Protein AF-A0A832TV22-F1 (afdb_monomer_lite)

Foldseek 3Di:
DDDPVRVVVVVVVVVVVVVVVVVVVVVVVVVVVVVVVVVCVVCVPPDPPDDPVNVVPPDD

pLDDT: mean 88.59, std 13.01, range [52.03, 98.5]

Radius of gyration: 25.76 Å; chains: 1; bounding box: 39×33×69 Å

Structure (mmCIF, N/CA/C/O backbone):
data_AF-A0A832TV22-F1
#
_entry.id   AF-A0A832TV22-F1
#
loop_
_atom_site.group_PDB
_atom_site.id
_atom_site.type_symbol
_atom_site.label_atom_id
_atom_site.label_alt_id
_atom_site.label_comp_id
_atom_site.label_asym_id
_atom_site.label_entity_id
_atom_site.label_seq_id
_atom_site.pdbx_PDB_ins_code
_atom_site.Cartn_x
_atom_site.Cartn_y
_atom_site.Cartn_z
_atom_site.occupancy
_atom_site.B_iso_or_equiv
_atom_site.auth_seq_id
_atom_site.auth_comp_id
_atom_site.auth_asym_id
_atom_site.auth_atom_id
_atom_site.pdbx_PDB_model_num
ATOM 1 N N . MET A 1 1 ? -23.811 -3.691 32.532 1.00 65.3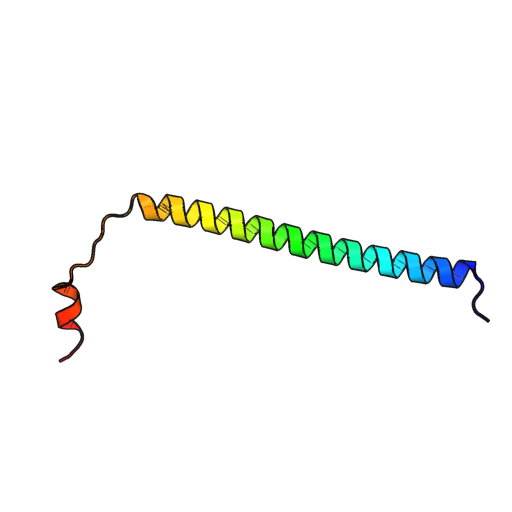8 1 MET A N 1
ATOM 2 C CA . MET A 1 1 ? -23.882 -2.527 31.624 1.00 65.38 1 MET A CA 1
ATOM 3 C C . MET A 1 1 ? -22.468 -2.032 31.413 1.00 65.38 1 MET A C 1
ATOM 5 O O . MET A 1 1 ? -21.791 -1.807 32.409 1.00 65.38 1 MET A O 1
ATOM 9 N N . LYS A 1 2 ? -22.005 -1.929 30.163 1.00 73.06 2 LYS A N 1
ATOM 10 C CA . LYS A 1 2 ? -20.798 -1.145 29.875 1.00 73.06 2 LYS A CA 1
ATOM 11 C C . LYS A 1 2 ? -21.118 0.318 30.172 1.00 73.06 2 LYS A C 1
ATOM 13 O O . LYS A 1 2 ? -22.245 0.746 29.937 1.00 73.06 2 LYS A O 1
ATOM 18 N N . THR A 1 3 ? -20.171 1.042 30.749 1.00 93.56 3 THR A N 1
ATOM 19 C CA . THR A 1 3 ? -20.324 2.486 30.941 1.00 93.56 3 THR A CA 1
ATOM 20 C C . THR A 1 3 ? -20.124 3.193 29.606 1.00 93.56 3 THR A C 1
ATOM 22 O O . THR A 1 3 ? -19.404 2.683 28.747 1.00 93.56 3 THR A O 1
ATOM 25 N N . ASP A 1 4 ? -20.702 4.379 29.437 1.00 94.50 4 ASP A N 1
ATOM 26 C CA . ASP A 1 4 ? -20.544 5.167 28.205 1.00 94.50 4 ASP A CA 1
ATOM 27 C C . ASP A 1 4 ? -19.062 5.403 27.873 1.00 94.50 4 ASP A C 1
ATOM 29 O O . ASP A 1 4 ? -18.640 5.295 26.727 1.00 94.50 4 ASP A O 1
ATOM 33 N N . ILE A 1 5 ? -18.229 5.599 28.901 1.00 95.56 5 ILE A N 1
ATOM 34 C CA . ILE A 1 5 ? -16.768 5.713 28.766 1.00 95.56 5 ILE A CA 1
ATOM 35 C C . ILE A 1 5 ? -16.154 4.455 28.140 1.00 95.56 5 ILE A C 1
ATOM 37 O O . ILE A 1 5 ? -15.190 4.544 27.382 1.00 95.56 5 ILE A O 1
ATOM 41 N N . GLN A 1 6 ? -16.663 3.277 28.487 1.00 95.62 6 GLN A N 1
ATOM 42 C CA . GLN A 1 6 ? -16.150 2.009 27.986 1.00 95.62 6 GLN A CA 1
ATOM 43 C C . GLN A 1 6 ? -16.542 1.790 26.522 1.00 95.62 6 GLN A C 1
ATOM 45 O O . GLN A 1 6 ? -15.700 1.354 25.746 1.00 95.62 6 GLN A O 1
ATOM 50 N N . VAL A 1 7 ? -17.760 2.183 26.138 1.00 96.19 7 VAL A N 1
ATOM 51 C CA . VAL A 1 7 ? -18.215 2.170 24.737 1.00 96.19 7 VAL A CA 1
ATOM 52 C C . VAL A 1 7 ? -17.389 3.143 23.892 1.00 96.19 7 VAL A C 1
ATOM 54 O O . VAL A 1 7 ? -16.820 2.740 22.885 1.00 96.19 7 VAL A O 1
ATOM 57 N N . ILE A 1 8 ? -17.201 4.383 24.359 1.00 96.31 8 ILE A N 1
ATOM 58 C CA . ILE A 1 8 ? -16.381 5.387 23.660 1.00 96.31 8 ILE A CA 1
ATOM 59 C C . ILE A 1 8 ? -14.945 4.884 23.455 1.00 96.31 8 ILE A C 1
ATOM 61 O O . ILE A 1 8 ? -14.361 5.074 22.392 1.00 96.31 8 ILE A O 1
ATOM 65 N N . LYS A 1 9 ? -14.349 4.230 24.460 1.00 96.88 9 LYS A N 1
ATOM 66 C CA . LYS A 1 9 ? -12.994 3.667 24.331 1.00 96.88 9 LYS A CA 1
ATOM 67 C C . LYS A 1 9 ? -12.911 2.566 23.277 1.00 96.88 9 LYS A C 1
ATOM 69 O O . LYS A 1 9 ? -11.898 2.483 22.587 1.00 96.88 9 LYS A O 1
ATOM 74 N N . GLU A 1 10 ? -13.937 1.729 23.179 1.00 97.06 10 GLU A N 1
ATOM 75 C CA . GLU A 1 10 ? -14.008 0.663 22.179 1.00 97.06 10 GLU A CA 1
ATOM 76 C C . GLU A 1 10 ? -14.129 1.251 20.770 1.00 97.06 10 GLU A C 1
ATOM 78 O O . GLU A 1 10 ? -13.295 0.941 19.922 1.00 97.06 10 GLU A O 1
ATOM 83 N N . GLU A 1 11 ? -15.045 2.199 20.558 1.00 97.25 11 GLU A N 1
ATOM 84 C CA . GLU A 1 11 ? -15.217 2.882 19.268 1.00 97.25 11 GLU A CA 1
ATOM 85 C C . GLU A 1 11 ? -13.947 3.630 18.833 1.00 97.25 11 GLU A C 1
ATOM 87 O O . GLU A 1 11 ? -13.515 3.530 17.686 1.00 97.25 11 GLU A O 1
ATOM 92 N N . VAL A 1 12 ? -13.275 4.333 19.753 1.00 98.00 12 VAL A N 1
ATOM 93 C CA . VAL A 1 12 ? -11.996 5.006 19.461 1.00 98.00 12 VAL A CA 1
ATOM 94 C C . VAL A 1 12 ? -10.908 4.000 19.079 1.00 98.00 12 VAL A C 1
ATOM 96 O O . VAL A 1 12 ? -10.088 4.278 18.200 1.00 98.00 12 VAL A O 1
ATOM 99 N N . SER A 1 13 ? -10.883 2.828 19.716 1.00 98.06 13 SER A N 1
ATOM 100 C CA . SER A 1 13 ? -9.935 1.772 19.362 1.00 98.06 13 SER A CA 1
ATOM 101 C C . SER A 1 13 ? -10.218 1.200 17.973 1.00 98.06 13 SER A C 1
ATOM 103 O O . SER A 1 13 ? -9.276 0.930 17.229 1.00 98.06 13 SER A O 1
ATOM 105 N N . GLU A 1 14 ? -11.487 1.039 17.603 1.00 98.25 14 GLU A N 1
ATOM 106 C CA . GLU A 1 14 ? -11.879 0.599 16.263 1.00 98.25 14 GLU A CA 1
ATOM 107 C C . GLU A 1 14 ? -11.494 1.632 15.201 1.00 98.25 14 GLU A C 1
ATOM 109 O O . GLU A 1 14 ? -10.850 1.281 14.213 1.00 98.25 14 GLU A O 1
ATOM 114 N N . ILE A 1 15 ? -11.779 2.916 15.442 1.00 98.25 15 ILE A N 1
ATOM 115 C CA . ILE A 1 15 ? -11.387 4.013 14.544 1.00 98.25 15 ILE A CA 1
ATOM 116 C C . ILE A 1 15 ? -9.871 4.027 14.334 1.00 98.25 15 ILE A C 1
ATOM 118 O O . ILE A 1 15 ? -9.403 4.171 13.204 1.00 98.25 15 ILE A O 1
ATOM 122 N N . LYS A 1 16 ? -9.087 3.845 15.403 1.00 98.19 16 LYS A N 1
ATOM 123 C CA . LYS A 1 16 ? -7.625 3.773 15.309 1.00 98.19 16 LYS A CA 1
ATOM 124 C C . LYS A 1 16 ? -7.170 2.627 14.402 1.00 98.19 16 LYS A C 1
ATOM 126 O O . LYS A 1 16 ? -6.256 2.818 13.605 1.00 98.19 16 LYS A O 1
ATOM 131 N N . ASN A 1 17 ? -7.785 1.454 14.525 1.00 98.38 17 ASN A N 1
ATOM 132 C CA . ASN A 1 17 ? -7.429 0.296 13.708 1.00 98.38 17 ASN A CA 1
ATOM 133 C C . ASN A 1 17 ? -7.762 0.539 12.230 1.00 98.38 17 ASN A C 1
ATOM 135 O O . ASN A 1 17 ? -6.894 0.357 11.382 1.00 98.38 17 ASN A O 1
ATOM 139 N N . LEU A 1 18 ? -8.954 1.065 11.936 1.00 98.44 18 LEU A N 1
ATOM 140 C CA . LEU A 1 18 ? -9.356 1.420 10.571 1.00 98.44 18 LEU A CA 1
ATOM 141 C C . LEU A 1 18 ? -8.424 2.464 9.941 1.00 98.44 18 LEU A C 1
ATOM 143 O O . LEU A 1 18 ? -8.106 2.382 8.756 1.00 98.44 18 LEU A O 1
ATOM 147 N N . LEU A 1 19 ? -7.961 3.439 10.731 1.00 98.38 19 LEU A N 1
ATOM 148 C CA . LEU A 1 19 ? -7.005 4.442 10.266 1.00 98.38 19 LEU A CA 1
ATOM 149 C C . LEU A 1 19 ? -5.654 3.809 9.905 1.00 98.38 19 LEU A C 1
ATOM 151 O O . LEU A 1 19 ? -5.085 4.145 8.869 1.00 98.38 19 LEU A O 1
ATOM 155 N N . ASN A 1 20 ? -5.155 2.885 10.730 1.00 98.31 20 ASN A N 1
ATOM 156 C CA . ASN A 1 20 ? -3.907 2.174 10.446 1.00 98.31 20 ASN A CA 1
ATOM 157 C C . ASN A 1 20 ? -4.013 1.338 9.164 1.00 98.31 20 ASN A C 1
ATOM 159 O O . ASN A 1 20 ? -3.112 1.390 8.328 1.00 98.31 20 ASN A O 1
ATOM 163 N N . ASP A 1 21 ? -5.124 0.625 8.978 1.00 98.38 21 ASP A N 1
ATOM 164 C CA . ASP A 1 21 ? -5.357 -0.176 7.774 1.00 98.38 21 ASP A CA 1
ATOM 165 C C . ASP A 1 21 ? -5.383 0.705 6.519 1.00 98.38 21 ASP A C 1
ATOM 167 O O . ASP A 1 21 ? -4.748 0.389 5.510 1.00 98.38 21 ASP A O 1
ATOM 171 N N . LEU A 1 22 ? -6.060 1.854 6.594 1.00 98.50 22 LEU A N 1
ATOM 172 C CA . LEU A 1 22 ? -6.134 2.808 5.491 1.00 98.50 22 LEU A CA 1
ATOM 173 C C . LEU A 1 22 ? -4.763 3.412 5.156 1.00 98.50 22 LEU A C 1
ATOM 175 O O . LEU A 1 22 ? -4.433 3.568 3.978 1.00 98.50 22 LEU A O 1
ATOM 179 N N . ILE A 1 23 ? -3.946 3.723 6.168 1.00 98.38 23 ILE A N 1
ATOM 180 C CA . ILE A 1 23 ? -2.571 4.201 5.972 1.00 98.38 23 ILE A CA 1
ATOM 181 C C . ILE A 1 23 ? -1.745 3.142 5.237 1.00 98.38 23 ILE A C 1
ATOM 183 O O . ILE A 1 23 ? -1.159 3.449 4.200 1.00 98.38 23 ILE A O 1
ATOM 187 N N . HIS A 1 24 ? -1.767 1.890 5.697 1.00 98.12 24 HIS A N 1
ATOM 188 C CA . HIS A 1 24 ? -1.010 0.806 5.069 1.00 98.12 24 HIS A CA 1
ATOM 189 C C . HIS A 1 24 ? -1.436 0.520 3.626 1.00 98.12 24 HIS A C 1
ATOM 191 O O . HIS A 1 24 ? -0.593 0.287 2.753 1.00 98.12 24 HIS A O 1
ATOM 197 N N . GLN A 1 25 ? -2.737 0.571 3.336 1.00 97.94 25 GLN A N 1
ATOM 198 C CA . GLN A 1 25 ? -3.234 0.449 1.966 1.00 97.94 25 GLN A CA 1
ATOM 199 C C . GLN A 1 25 ? -2.710 1.580 1.079 1.00 97.94 25 GLN A C 1
ATOM 201 O O . GLN A 1 25 ? -2.275 1.336 -0.048 1.00 97.94 25 GLN A O 1
ATOM 206 N N . ASN A 1 26 ? -2.710 2.812 1.586 1.00 98.00 26 ASN A N 1
ATOM 207 C CA . ASN A 1 26 ? -2.241 3.964 0.830 1.00 98.00 26 ASN A CA 1
ATOM 208 C C . ASN A 1 26 ? -0.725 3.915 0.578 1.00 98.00 26 ASN A C 1
ATOM 210 O O . ASN A 1 26 ? -0.280 4.201 -0.531 1.00 98.00 26 ASN A O 1
ATOM 214 N N . GLU A 1 27 ? 0.066 3.484 1.564 1.00 98.00 27 GLU A N 1
ATOM 215 C CA . GLU A 1 27 ? 1.505 3.235 1.404 1.00 98.00 27 GLU A CA 1
ATOM 216 C C . GLU A 1 27 ? 1.769 2.181 0.325 1.00 98.00 27 GLU A C 1
ATOM 218 O O . GLU A 1 27 ? 2.601 2.387 -0.560 1.00 98.00 27 GLU A O 1
ATOM 223 N N . THR A 1 28 ? 1.004 1.086 0.345 1.00 98.06 28 THR A N 1
ATOM 224 C CA . THR A 1 28 ? 1.105 0.010 -0.648 1.0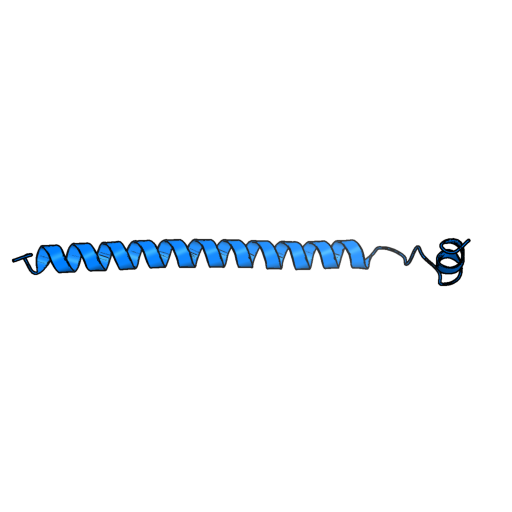0 98.06 28 THR A CA 1
ATOM 225 C C . THR A 1 28 ? 0.805 0.529 -2.053 1.00 98.06 28 THR A C 1
ATOM 227 O O . THR A 1 28 ? 1.600 0.330 -2.970 1.00 98.06 28 THR A O 1
ATOM 230 N N . ILE A 1 29 ? -0.300 1.259 -2.233 1.00 98.12 29 ILE A N 1
ATOM 231 C CA . ILE A 1 29 ? -0.666 1.861 -3.525 1.00 98.12 29 ILE A CA 1
ATOM 232 C C . ILE A 1 29 ? 0.390 2.877 -3.975 1.00 98.12 29 ILE A C 1
ATOM 234 O O . ILE A 1 29 ? 0.732 2.930 -5.158 1.00 98.12 29 ILE A O 1
ATOM 238 N N . GLY A 1 30 ? 0.914 3.678 -3.047 1.00 98.25 30 GLY A N 1
ATOM 239 C CA . GLY A 1 30 ? 1.996 4.622 -3.307 1.00 98.25 30 GLY A CA 1
ATOM 240 C C . GLY A 1 30 ? 3.229 3.921 -3.870 1.00 98.25 30 GLY A C 1
ATOM 241 O O . GLY A 1 30 ? 3.715 4.302 -4.935 1.00 98.25 30 GLY A O 1
ATOM 242 N N . MET A 1 31 ? 3.672 2.846 -3.214 1.00 97.62 31 MET A N 1
ATOM 243 C CA . MET A 1 31 ? 4.781 2.016 -3.684 1.00 97.62 31 MET A CA 1
ATOM 244 C C . MET A 1 31 ? 4.504 1.418 -5.062 1.00 97.62 31 MET A C 1
ATOM 246 O O . MET A 1 31 ? 5.341 1.547 -5.950 1.00 97.62 31 MET A O 1
ATOM 250 N N . MET A 1 32 ? 3.314 0.849 -5.282 1.00 97.12 32 MET A N 1
ATOM 251 C CA . MET A 1 32 ? 2.937 0.275 -6.580 1.00 97.12 32 MET A CA 1
ATOM 252 C C . MET A 1 32 ? 3.026 1.304 -7.711 1.00 97.12 32 MET A C 1
ATOM 254 O O . MET A 1 32 ? 3.613 1.016 -8.750 1.00 97.12 32 MET A O 1
ATOM 258 N N . LYS A 1 33 ? 2.514 2.524 -7.502 1.00 97.94 33 LYS A N 1
ATOM 259 C CA . LYS A 1 33 ? 2.569 3.597 -8.510 1.00 97.94 33 LYS A CA 1
ATOM 260 C C . LYS A 1 33 ? 3.989 4.078 -8.790 1.00 97.94 33 LYS A C 1
ATOM 262 O O . LYS A 1 33 ? 4.307 4.432 -9.923 1.00 97.94 33 LYS A O 1
ATOM 267 N N . ILE A 1 34 ? 4.840 4.136 -7.767 1.00 97.50 34 ILE A N 1
ATOM 268 C CA . ILE A 1 34 ? 6.249 4.509 -7.942 1.00 97.50 34 ILE A CA 1
ATOM 269 C C . ILE A 1 34 ? 6.973 3.424 -8.742 1.00 97.50 34 ILE A C 1
ATOM 271 O O . ILE A 1 34 ? 7.663 3.743 -9.708 1.00 97.50 34 ILE A O 1
ATOM 275 N N . SER A 1 35 ? 6.770 2.154 -8.388 1.00 96.69 35 SER A N 1
ATOM 276 C CA . SER A 1 35 ? 7.339 1.016 -9.111 1.00 96.69 35 SER A CA 1
ATOM 277 C C . SER A 1 35 ? 6.869 0.964 -10.562 1.00 96.69 35 SER A C 1
ATOM 279 O O . SER A 1 35 ? 7.697 0.792 -11.447 1.00 96.69 35 SER A O 1
ATOM 281 N N . GLU A 1 36 ? 5.577 1.178 -10.823 1.00 96.12 36 GLU A N 1
ATOM 282 C CA . GLU A 1 36 ? 5.013 1.247 -12.176 1.00 96.12 36 GLU A CA 1
ATOM 283 C C . GLU A 1 36 ? 5.707 2.323 -13.017 1.00 96.12 36 GLU A C 1
ATOM 285 O O . GLU A 1 36 ? 6.190 2.041 -14.112 1.00 96.12 36 GLU A O 1
ATOM 290 N N . ARG A 1 37 ? 5.815 3.550 -12.492 1.00 95.88 37 ARG A N 1
ATOM 291 C CA . ARG A 1 37 ? 6.472 4.661 -13.197 1.00 95.88 37 ARG A CA 1
ATOM 292 C C . ARG A 1 37 ? 7.948 4.387 -13.451 1.00 95.88 37 ARG A C 1
ATOM 294 O O . ARG A 1 37 ? 8.424 4.633 -14.553 1.00 95.88 37 ARG A O 1
ATOM 301 N N . SER A 1 38 ? 8.654 3.871 -12.447 1.00 94.56 38 SER A N 1
ATOM 302 C CA . SER A 1 38 ? 10.072 3.531 -12.565 1.00 94.56 38 SER A CA 1
ATOM 303 C C . SER A 1 38 ? 10.301 2.433 -13.599 1.00 94.56 38 SER A C 1
ATOM 305 O O . SER A 1 38 ? 11.234 2.536 -14.388 1.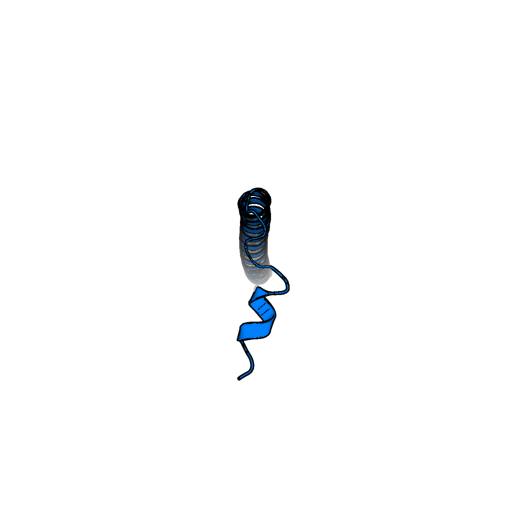00 94.56 38 SER A O 1
ATOM 307 N N . LEU A 1 39 ? 9.462 1.394 -13.605 1.00 93.00 39 LEU A N 1
ATOM 308 C CA . LEU A 1 39 ? 9.569 0.294 -14.556 1.00 9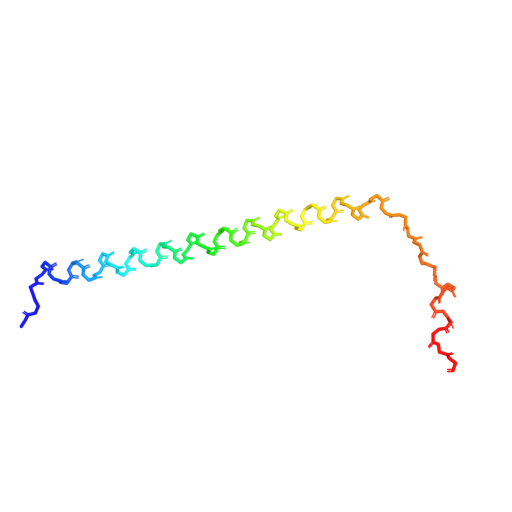3.00 39 LEU A CA 1
ATOM 309 C C . LEU A 1 39 ? 9.239 0.762 -15.972 1.00 93.00 39 LEU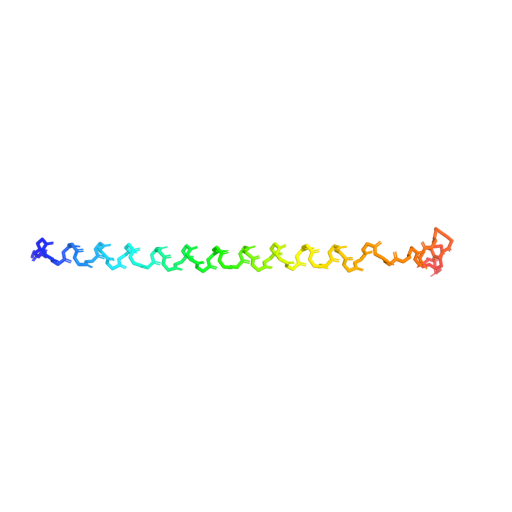 A C 1
ATOM 311 O O . LEU A 1 39 ? 9.954 0.428 -16.906 1.00 93.00 39 LEU A O 1
ATOM 315 N N . HIS A 1 40 ? 8.195 1.575 -16.129 1.00 92.50 40 HIS A N 1
ATOM 316 C CA . HIS A 1 40 ? 7.858 2.155 -17.421 1.00 92.50 40 HIS A CA 1
ATOM 317 C C . HIS A 1 40 ? 9.011 2.992 -17.976 1.00 92.50 40 HIS A C 1
ATOM 319 O O . HIS A 1 40 ? 9.400 2.799 -19.120 1.00 92.50 40 HIS A O 1
ATOM 325 N N . GLN A 1 41 ? 9.591 3.875 -17.159 1.00 92.56 41 GLN A N 1
ATOM 326 C CA . GLN A 1 41 ? 10.733 4.689 -17.566 1.00 92.56 41 GLN A CA 1
ATOM 327 C C . GLN A 1 41 ? 11.956 3.832 -17.918 1.00 92.56 41 GLN A C 1
ATOM 329 O O . GLN A 1 41 ? 12.644 4.137 -18.881 1.00 92.56 41 GLN A O 1
ATOM 334 N N . PHE A 1 42 ? 12.212 2.755 -17.172 1.00 89.12 42 PHE A N 1
ATOM 335 C CA . PHE A 1 42 ? 13.304 1.827 -17.466 1.00 89.12 42 PHE A CA 1
ATOM 336 C C . PHE A 1 42 ? 13.126 1.135 -18.827 1.00 89.12 42 PHE A C 1
ATOM 338 O O . PHE A 1 42 ? 14.068 1.073 -19.608 1.00 89.12 42 PHE A O 1
ATOM 345 N N . LEU A 1 43 ? 11.911 0.667 -19.127 1.00 88.06 43 LEU A N 1
ATOM 346 C CA . LEU A 1 43 ? 11.604 -0.051 -20.368 1.00 88.06 43 LEU A CA 1
ATOM 347 C C . LEU A 1 43 ? 11.440 0.869 -21.589 1.00 88.06 43 LEU A C 1
ATOM 349 O O . LEU A 1 43 ? 11.515 0.393 -22.715 1.00 88.06 43 LEU A O 1
ATOM 353 N N . GLN A 1 44 ? 11.196 2.171 -21.403 1.00 87.88 44 GLN A N 1
ATOM 354 C CA . GLN A 1 44 ? 11.046 3.121 -22.517 1.00 87.88 44 GLN A CA 1
ATOM 355 C C . GLN A 1 44 ? 12.305 3.240 -23.384 1.00 87.88 44 GLN A C 1
ATOM 357 O O . GLN A 1 44 ? 12.191 3.489 -24.583 1.00 87.88 44 GLN A O 1
ATOM 362 N N . ASP A 1 45 ? 13.479 3.062 -22.781 1.00 83.69 45 ASP A N 1
ATOM 363 C CA . ASP A 1 45 ? 14.766 3.150 -23.470 1.00 83.69 45 ASP A CA 1
ATOM 364 C C . ASP A 1 45 ? 15.224 1.790 -24.034 1.00 83.69 45 ASP A C 1
ATOM 366 O O . ASP A 1 45 ? 16.271 1.711 -24.686 1.00 83.69 45 ASP A O 1
ATOM 370 N N . GLU A 1 46 ? 14.466 0.711 -23.802 1.00 82.56 46 GLU A N 1
ATOM 371 C CA . GLU A 1 46 ? 14.811 -0.610 -24.321 1.00 82.56 46 GLU A CA 1
ATOM 372 C C . GLU A 1 46 ? 14.441 -0.725 -25.811 1.00 82.56 46 GLU A C 1
ATOM 374 O O . GLU A 1 46 ? 13.297 -0.469 -26.200 1.00 82.56 46 GLU A O 1
ATOM 379 N N . PRO A 1 47 ? 15.392 -1.112 -26.683 1.00 81.25 47 PRO A N 1
ATOM 380 C CA . PRO A 1 47 ? 15.085 -1.385 -28.079 1.00 81.25 47 PRO A CA 1
ATOM 381 C C . PRO A 1 47 ? 14.183 -2.617 -28.192 1.00 81.25 47 PRO A C 1
ATOM 383 O O . PRO A 1 47 ? 14.311 -3.563 -27.415 1.00 81.25 47 PRO A O 1
ATOM 386 N N . ASP A 1 48 ? 13.313 -2.644 -29.202 1.00 77.31 48 ASP A N 1
ATOM 387 C CA . ASP A 1 48 ? 12.539 -3.847 -29.509 1.00 77.31 48 ASP A CA 1
ATOM 388 C C . ASP A 1 48 ? 13.486 -4.923 -30.065 1.00 77.31 48 ASP A C 1
ATOM 390 O 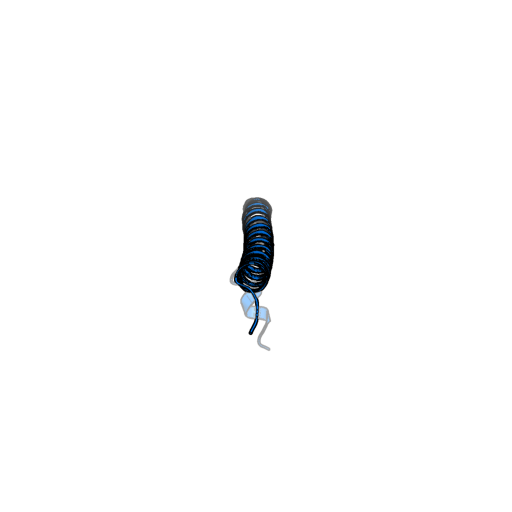O . ASP A 1 48 ? 13.940 -4.857 -31.210 1.00 77.31 48 ASP A O 1
ATOM 394 N N . ILE A 1 49 ? 13.877 -5.860 -29.201 1.00 78.69 49 ILE A N 1
ATOM 395 C CA . ILE A 1 49 ? 14.867 -6.902 -29.506 1.00 78.69 49 ILE A CA 1
ATOM 396 C C . ILE A 1 49 ? 14.250 -8.150 -30.145 1.00 78.69 49 ILE A C 1
ATOM 398 O O . ILE A 1 49 ? 14.995 -9.064 -30.499 1.00 78.69 49 ILE A O 1
ATOM 402 N N . TYR A 1 50 ? 12.923 -8.203 -30.299 1.00 71.12 50 TYR A N 1
ATOM 403 C CA . TYR A 1 50 ? 12.233 -9.320 -30.937 1.00 71.12 50 TYR A CA 1
ATOM 404 C C . TYR A 1 50 ? 11.480 -8.865 -32.178 1.00 71.12 50 TYR A C 1
ATOM 406 O O . TYR A 1 50 ? 10.658 -7.957 -32.161 1.00 71.12 50 TYR A O 1
ATOM 414 N N . THR A 1 51 ? 11.721 -9.564 -33.276 1.00 73.81 51 THR A N 1
ATOM 415 C CA . THR A 1 51 ? 11.014 -9.358 -34.533 1.00 73.81 51 THR A CA 1
ATOM 416 C C . THR A 1 51 ? 9.956 -10.439 -34.739 1.00 73.81 51 THR A C 1
ATOM 418 O O . THR A 1 51 ? 10.010 -11.531 -34.169 1.00 73.81 51 THR A O 1
ATOM 421 N N . LEU A 1 52 ? 8.988 -10.174 -35.621 1.00 75.06 52 LEU A N 1
ATOM 422 C CA . LEU A 1 52 ? 8.007 -11.185 -36.044 1.00 75.06 52 LEU A CA 1
ATOM 423 C C . LEU A 1 52 ? 8.661 -12.431 -36.665 1.00 75.06 52 LEU A C 1
ATOM 425 O O . LEU A 1 52 ? 8.034 -13.491 -36.725 1.00 75.06 52 LEU A O 1
ATOM 429 N N . ASP A 1 53 ? 9.903 -12.316 -37.129 1.00 73.00 53 ASP A N 1
ATOM 430 C CA . ASP A 1 53 ? 10.660 -13.439 -37.666 1.00 73.00 53 ASP A CA 1
ATOM 431 C C . ASP A 1 53 ? 11.229 -14.344 -36.562 1.00 73.00 53 ASP A C 1
ATOM 433 O O . ASP A 1 53 ? 11.266 -15.561 -36.756 1.00 73.00 53 ASP A O 1
ATOM 437 N N . ASP A 1 54 ? 11.528 -13.809 -35.373 1.00 73.88 54 ASP A N 1
ATOM 438 C CA . ASP A 1 54 ? 11.926 -14.600 -34.198 1.00 73.88 54 ASP A CA 1
ATOM 439 C C . ASP A 1 54 ? 10.762 -15.452 -33.659 1.00 73.88 54 ASP A C 1
ATOM 441 O O . ASP A 1 54 ? 10.951 -16.580 -33.199 1.00 73.88 54 ASP A O 1
ATOM 445 N N . ALA A 1 55 ? 9.523 -14.963 -33.792 1.00 69.00 55 ALA A N 1
ATOM 446 C CA . ALA A 1 55 ? 8.323 -15.666 -33.331 1.00 69.00 55 ALA A CA 1
ATOM 447 C C . ALA A 1 55 ? 8.039 -16.979 -34.095 1.00 69.00 55 ALA A C 1
ATOM 449 O O . ALA A 1 55 ? 7.396 -17.885 -33.562 1.00 69.00 55 ALA A O 1
ATOM 450 N N . LYS A 1 56 ? 8.533 -17.123 -35.334 1.00 64.56 56 LYS A N 1
ATOM 451 C CA . LYS A 1 56 ? 8.292 -18.306 -36.187 1.00 64.56 56 LYS A CA 1
ATOM 452 C C . LYS A 1 56 ? 9.078 -19.549 -35.755 1.00 64.56 56 LYS A C 1
ATOM 454 O O . LYS A 1 56 ? 8.808 -20.636 -36.259 1.00 64.56 56 LYS A O 1
ATOM 459 N N . VAL A 1 57 ? 10.041 -19.417 -34.840 1.00 61.44 57 VAL A N 1
ATOM 460 C CA . VAL A 1 57 ? 10.953 -20.511 -34.457 1.00 61.44 57 VAL A CA 1
ATOM 461 C C . VAL A 1 57 ? 10.371 -21.410 -33.345 1.00 61.44 57 VAL A C 1
ATOM 463 O O . VAL A 1 57 ? 10.921 -22.471 -33.069 1.00 61.44 57 VAL A O 1
ATOM 466 N N . VAL A 1 58 ? 9.232 -21.045 -32.738 1.00 59.66 58 VAL A N 1
ATOM 467 C CA . VAL A 1 58 ? 8.689 -21.716 -31.531 1.00 59.66 58 VAL A CA 1
ATOM 468 C C . VAL A 1 58 ? 7.699 -22.863 -31.821 1.00 59.66 58 VAL A C 1
ATOM 470 O O . VAL A 1 58 ? 7.307 -23.576 -30.904 1.00 59.66 58 VAL A O 1
ATOM 473 N N . TYR A 1 59 ? 7.347 -23.136 -33.080 1.00 54.47 59 TYR A N 1
ATOM 474 C CA . TYR A 1 59 ? 6.560 -24.328 -33.434 1.00 54.47 59 TYR A CA 1
ATOM 475 C C . TYR A 1 59 ? 7.294 -25.184 -34.473 1.00 54.47 59 TYR A C 1
ATOM 477 O O . TYR A 1 59 ? 7.206 -24.941 -35.677 1.00 54.47 59 TYR A O 1
ATOM 485 N N . ARG A 1 60 ? 8.018 -26.198 -33.989 1.00 52.03 60 ARG A N 1
ATOM 486 C CA . ARG A 1 60 ? 8.444 -27.379 -34.750 1.00 52.03 60 ARG A CA 1
ATOM 487 C C . ARG A 1 60 ? 8.008 -28.636 -34.019 1.00 52.03 60 ARG A C 1
ATOM 489 O O . ARG A 1 60 ? 8.139 -28.646 -32.776 1.00 52.03 60 ARG A O 1
#

Sequence (60 aa):
MKTDIQVIKEEVSEIKNLLNDLIHQNETIGMMKISERSLHQFLQDEPDIYTLDDAKVVYR

Secondary structure (DSSP, 8-state):
---HHHHHHHHHHHHHHHHHHHHHHHHHHHHHHHHHHHHHHHHHT------TTGGGGG--